Protein AF-A0A0B6Y7D9-F1 (afdb_monomer_lite)

pLDDT: mean 72.59, std 17.46, range [40.03, 95.81]

InterPro domains:
  IPR001134 Netrin domain [PS50189] (32-95)
  IPR008993 Tissue inhibitor of metalloproteinases-like, OB-fold [G3DSA:2.40.50.120] (27-95)
  IPR008993 Tissue inhibitor of 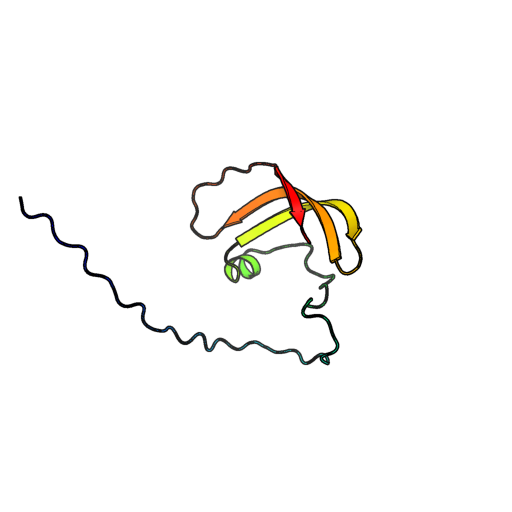metalloproteinases-like, OB-fold [SSF50242] (31-94)
  IPR018933 Netrin module, non-TIMP type [PF01759] (45-92)

Organism: NCBI:txid1028688

Structure (mmCIF, N/CA/C/O backbone):
data_AF-A0A0B6Y7D9-F1
#
_entry.id   AF-A0A0B6Y7D9-F1
#
loop_
_atom_site.group_PDB
_atom_site.id
_atom_site.type_symbol
_atom_site.label_atom_id
_atom_site.label_alt_id
_atom_site.label_comp_id
_atom_site.label_asym_id
_atom_site.label_entity_id
_atom_site.label_seq_id
_atom_site.pdbx_PDB_ins_code
_atom_site.Cartn_x
_atom_sit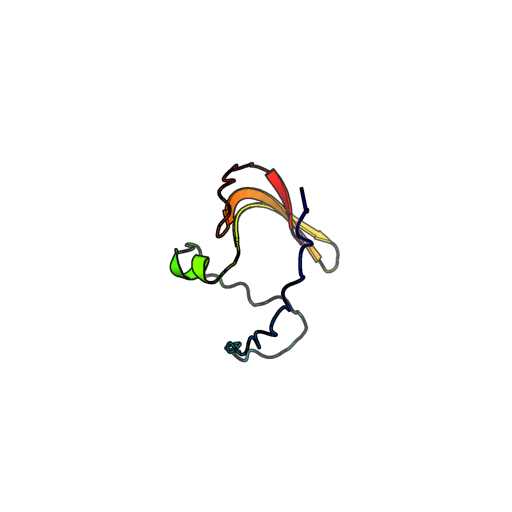e.Cartn_y
_atom_site.Cartn_z
_atom_site.occupancy
_atom_site.B_iso_or_equiv
_atom_site.auth_seq_id
_atom_site.auth_comp_id
_atom_site.auth_asym_id
_atom_site.auth_atom_id
_atom_site.pdbx_PDB_model_num
ATOM 1 N N . SER A 1 1 ? 3.458 -9.802 48.789 1.00 48.25 1 SER A N 1
ATOM 2 C CA . SER A 1 1 ? 2.374 -9.868 47.790 1.00 48.25 1 SER A CA 1
ATOM 3 C C . SER A 1 1 ? 2.688 -10.962 46.789 1.00 48.25 1 SER A C 1
ATOM 5 O O . SER A 1 1 ? 3.764 -10.886 46.205 1.00 48.25 1 SER A O 1
ATOM 7 N N . PRO A 1 2 ? 1.852 -11.999 46.621 1.00 59.59 2 PRO A N 1
ATOM 8 C CA . PRO A 1 2 ? 2.137 -13.064 45.666 1.00 59.59 2 PRO A CA 1
ATOM 9 C C . PRO A 1 2 ? 1.805 -12.576 44.255 1.00 59.59 2 PRO A C 1
ATOM 11 O O . PRO A 1 2 ? 0.662 -12.226 43.969 1.00 59.59 2 PRO A O 1
ATOM 14 N N . ILE A 1 3 ? 2.813 -12.523 43.387 1.00 56.91 3 ILE A N 1
ATOM 15 C CA . ILE A 1 3 ? 2.632 -12.302 41.950 1.00 56.91 3 ILE A CA 1
ATOM 16 C C . ILE A 1 3 ? 2.119 -13.619 41.365 1.00 56.91 3 ILE A C 1
ATOM 18 O O . ILE A 1 3 ? 2.778 -14.649 41.502 1.00 56.91 3 ILE A O 1
ATOM 22 N N . ALA A 1 4 ? 0.936 -13.602 40.753 1.00 59.62 4 ALA A N 1
ATOM 23 C CA . ALA A 1 4 ? 0.376 -14.792 40.125 1.00 59.62 4 ALA A CA 1
ATOM 24 C C . ALA A 1 4 ? 1.170 -15.137 38.848 1.00 59.62 4 ALA A C 1
ATOM 26 O O . ALA A 1 4 ? 1.364 -14.256 38.005 1.00 59.62 4 ALA A O 1
ATOM 27 N N . PRO A 1 5 ? 1.637 -16.386 38.678 1.00 68.19 5 PRO A N 1
ATOM 28 C CA . PRO A 1 5 ? 2.348 -16.793 37.475 1.00 68.19 5 PRO A CA 1
ATOM 29 C C . PRO A 1 5 ? 1.380 -16.884 36.290 1.00 68.19 5 PRO A C 1
ATOM 31 O O . PRO A 1 5 ? 0.290 -17.447 36.396 1.00 68.19 5 PRO A O 1
ATOM 34 N N . CYS A 1 6 ? 1.786 -16.339 35.144 1.00 70.19 6 CYS A N 1
ATOM 35 C CA . CYS A 1 6 ? 1.011 -16.432 33.913 1.00 70.19 6 CYS A CA 1
ATOM 36 C C . CYS A 1 6 ? 0.978 -17.891 33.433 1.00 70.19 6 CYS A C 1
ATOM 38 O O . CYS A 1 6 ? 1.993 -18.421 32.983 1.00 70.19 6 CYS A O 1
ATOM 40 N N . ILE A 1 7 ? -0.187 -18.535 33.509 1.00 70.38 7 ILE A N 1
ATOM 41 C CA . ILE A 1 7 ? -0.420 -19.843 32.889 1.00 70.38 7 ILE A CA 1
ATOM 42 C C . ILE A 1 7 ? -0.696 -19.654 31.395 1.00 70.38 7 ILE A C 1
ATOM 44 O O . ILE A 1 7 ? -1.499 -18.815 30.987 1.00 70.38 7 ILE A O 1
ATOM 48 N N . GLN A 1 8 ? -0.012 -20.448 30.574 1.00 55.88 8 GLN A N 1
ATOM 49 C CA . GLN A 1 8 ? -0.139 -20.433 29.124 1.00 55.88 8 GLN A CA 1
ATOM 50 C C . GLN A 1 8 ? -1.438 -21.134 28.702 1.00 55.88 8 GLN A C 1
ATOM 52 O O . GLN A 1 8 ? -1.637 -22.315 28.982 1.00 55.88 8 GLN A O 1
ATOM 57 N N . VAL A 1 9 ? -2.326 -20.409 28.020 1.00 67.81 9 VAL A N 1
ATOM 58 C CA . VAL A 1 9 ? -3.571 -20.977 27.484 1.00 67.81 9 VAL A CA 1
ATOM 59 C C . VAL A 1 9 ? -3.233 -21.842 26.260 1.00 67.81 9 VAL A C 1
ATOM 61 O O . VAL A 1 9 ? -2.600 -21.334 25.326 1.00 67.81 9 VAL A O 1
ATOM 64 N N . PRO A 1 10 ? -3.630 -23.127 26.217 1.00 58.03 10 PRO A N 1
ATOM 65 C CA . PRO A 1 10 ? -3.404 -23.962 25.047 1.00 58.03 10 PRO A CA 1
ATOM 66 C C . PRO A 1 10 ? -4.215 -23.424 23.864 1.00 58.03 10 PRO A C 1
ATOM 68 O O . PRO A 1 10 ? -5.433 -23.259 23.943 1.00 58.03 10 PRO A O 1
ATOM 71 N N . LYS A 1 11 ? -3.525 -23.143 22.754 1.00 56.44 11 LYS A N 1
ATOM 72 C CA . LYS A 1 11 ? -4.148 -22.804 21.472 1.00 56.44 11 LYS A CA 1
ATOM 73 C C . LYS A 1 11 ? -4.866 -24.054 20.973 1.00 56.44 11 LYS A C 1
ATOM 75 O O . LYS A 1 11 ? -4.230 -24.948 20.421 1.00 56.44 11 LYS A O 1
ATOM 80 N N . SER A 1 12 ? -6.170 -24.144 21.209 1.00 50.38 12 SER A N 1
ATOM 81 C CA . SER A 1 12 ? -6.990 -25.165 20.571 1.00 50.38 12 SER A CA 1
ATOM 82 C C . SER A 1 12 ? -6.829 -25.026 19.059 1.00 50.38 12 SER A C 1
ATOM 84 O O . SER A 1 12 ? -6.961 -23.935 18.501 1.00 50.38 12 SER A O 1
ATOM 86 N N . ALA A 1 13 ? -6.482 -26.135 18.409 1.00 55.66 13 ALA A N 1
ATOM 87 C CA . ALA A 1 13 ? -6.482 -26.254 16.965 1.00 55.66 13 ALA A CA 1
ATOM 88 C C . ALA A 1 13 ? -7.913 -26.004 16.475 1.00 55.66 13 ALA A C 1
ATOM 90 O O . ALA A 1 13 ? -8.746 -26.907 16.442 1.00 55.66 13 ALA A O 1
ATOM 91 N N . LEU A 1 14 ? -8.223 -24.752 16.143 1.00 50.19 14 LEU A N 1
ATOM 92 C CA . LEU A 1 14 ? -9.364 -24.440 15.306 1.00 50.19 14 LEU A CA 1
ATOM 93 C C . LEU A 1 14 ? -8.989 -24.911 13.910 1.00 50.19 14 LEU A C 1
ATOM 95 O O . LEU A 1 14 ? -8.337 -24.211 13.140 1.00 50.19 14 LEU A O 1
ATOM 99 N N . THR A 1 15 ? -9.360 -26.157 13.647 1.00 49.47 15 THR A N 1
ATOM 100 C CA . THR A 1 15 ? -9.504 -26.753 12.330 1.00 49.47 15 THR A CA 1
ATOM 101 C C . THR A 1 15 ? -10.264 -25.766 11.448 1.00 49.47 15 THR A C 1
ATOM 103 O O . THR A 1 15 ? -11.489 -25.665 11.518 1.00 49.47 15 THR A O 1
ATOM 106 N N . ASP A 1 16 ? -9.537 -24.985 10.651 1.00 45.94 16 ASP A N 1
ATOM 107 C CA . ASP A 1 16 ? -10.124 -24.061 9.687 1.00 45.94 16 ASP A CA 1
ATOM 108 C C . ASP A 1 16 ? -10.539 -24.849 8.441 1.00 45.94 16 ASP A C 1
ATOM 110 O O . ASP A 1 16 ? -9.959 -24.766 7.362 1.00 45.94 16 ASP A O 1
ATOM 114 N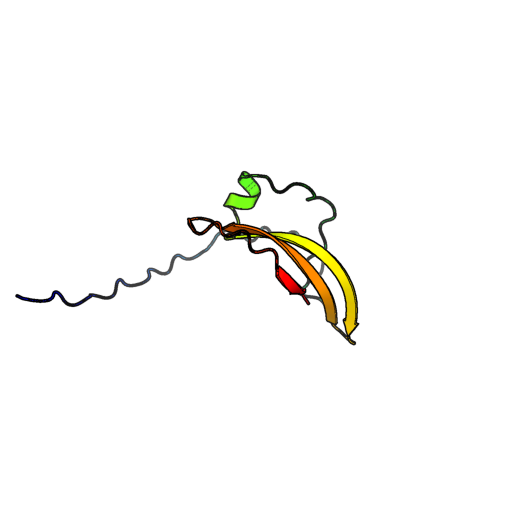 N . SER A 1 17 ? -11.557 -25.690 8.607 1.00 51.91 17 SER A N 1
ATOM 115 C CA . SER A 1 17 ? -12.293 -26.298 7.507 1.00 51.91 17 SER A CA 1
ATOM 116 C C . SER A 1 17 ? -13.377 -25.324 7.042 1.00 51.91 17 SER A C 1
ATOM 118 O O . SER A 1 17 ? -14.573 -25.606 7.120 1.00 51.91 17 SER A O 1
ATOM 120 N N . ARG A 1 18 ? -12.972 -24.140 6.572 1.00 46.84 18 ARG A N 1
ATOM 121 C CA . ARG A 1 18 ? -13.848 -23.224 5.832 1.00 46.84 18 ARG A CA 1
ATOM 122 C C . ARG A 1 18 ? -13.436 -23.197 4.370 1.00 46.84 18 ARG A C 1
ATOM 124 O O . ARG A 1 18 ? -12.773 -22.285 3.898 1.00 46.84 18 ARG A O 1
ATOM 131 N N . SER A 1 19 ? -13.870 -24.256 3.685 1.00 44.47 19 SER A N 1
ATOM 132 C CA . SER A 1 19 ? -14.242 -24.308 2.268 1.00 44.47 19 SER A CA 1
ATOM 133 C C . SER A 1 19 ? -13.586 -23.236 1.393 1.00 44.47 19 SER A C 1
ATOM 135 O O . SER A 1 19 ? -14.190 -22.211 1.065 1.00 44.47 19 SER A O 1
ATOM 137 N N . ARG A 1 20 ? -12.356 -23.527 0.960 1.00 45.34 20 ARG A N 1
ATOM 138 C CA . ARG A 1 20 ? -11.765 -22.964 -0.252 1.00 45.34 20 ARG A CA 1
ATOM 139 C C . ARG A 1 20 ? -12.723 -23.305 -1.394 1.00 45.34 20 ARG A C 1
ATOM 141 O O . ARG A 1 20 ? -12.723 -24.425 -1.890 1.00 45.34 20 ARG A O 1
ATOM 148 N N . GLN A 1 21 ? -13.607 -22.375 -1.751 1.00 42.81 21 GLN A N 1
ATOM 149 C CA . GLN A 1 21 ? -14.454 -22.510 -2.930 1.00 42.81 21 GLN A CA 1
ATOM 150 C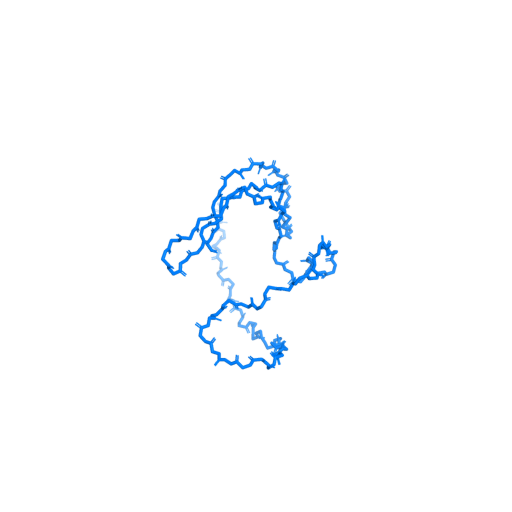 C . GLN A 1 21 ? -13.533 -22.330 -4.140 1.00 42.81 21 GLN A C 1
ATOM 152 O O . GLN A 1 21 ? -13.296 -21.226 -4.624 1.00 42.81 21 GLN A O 1
ATOM 157 N N . GLN A 1 22 ? -12.903 -23.442 -4.506 1.00 40.53 22 GLN A N 1
ATOM 158 C CA . GLN A 1 22 ? -12.017 -23.616 -5.638 1.00 40.53 22 GLN A CA 1
ATOM 159 C C . GLN A 1 22 ? -12.877 -23.510 -6.895 1.00 40.53 22 GLN A C 1
ATOM 161 O O . GLN A 1 22 ? -13.529 -24.465 -7.307 1.00 40.53 22 GLN A O 1
ATOM 166 N N . THR A 1 23 ? -12.934 -22.322 -7.491 1.00 40.03 23 THR A N 1
ATOM 167 C CA . THR A 1 23 ? -13.270 -22.219 -8.910 1.00 40.03 23 THR A CA 1
ATOM 168 C C . THR A 1 23 ? -12.082 -22.788 -9.665 1.00 40.03 23 THR A C 1
ATOM 170 O O . THR A 1 23 ? -11.042 -22.137 -9.749 1.00 40.03 23 THR A O 1
ATOM 173 N N . GLN A 1 24 ? -12.230 -24.034 -10.113 1.00 44.19 24 GLN A N 1
ATOM 174 C CA . GLN A 1 24 ? -11.310 -24.717 -11.012 1.00 44.19 24 GLN A CA 1
ATOM 175 C C . GLN A 1 24 ? -11.093 -23.842 -12.253 1.00 44.19 24 GLN A C 1
ATOM 177 O O . GLN A 1 24 ? -12.003 -23.635 -13.053 1.00 44.19 24 GLN A O 1
ATOM 182 N N . GLY A 1 25 ? -9.896 -23.280 -12.354 1.00 42.28 25 GLY A N 1
ATOM 183 C CA . GLY A 1 25 ? -9.291 -22.791 -13.581 1.00 42.28 25 GLY A CA 1
ATOM 184 C C . GLY A 1 25 ? -7.903 -23.408 -13.601 1.00 42.28 25 GLY A C 1
ATOM 185 O O . GLY A 1 25 ? -7.201 -23.311 -12.597 1.00 42.28 25 GLY A O 1
ATOM 186 N N . GLU A 1 26 ? -7.602 -24.131 -14.672 1.00 41.16 26 GLU A N 1
ATOM 187 C CA . GLU A 1 26 ? -6.436 -24.994 -14.842 1.00 41.16 26 GLU A CA 1
ATOM 188 C C . GLU A 1 26 ? -5.114 -24.399 -14.355 1.00 41.16 26 GLU A C 1
ATOM 190 O O . GLU A 1 26 ? -4.794 -23.225 -14.537 1.00 41.16 26 GLU A O 1
ATOM 195 N N . GLU A 1 27 ? -4.350 -25.288 -13.737 1.00 55.41 27 GLU A N 1
ATOM 196 C CA . GLU A 1 27 ? -3.048 -25.068 -13.147 1.00 55.41 27 GLU A CA 1
ATOM 197 C C . GLU A 1 27 ? -1.994 -25.064 -14.258 1.00 55.41 27 GLU A C 1
ATOM 199 O O . GLU A 1 27 ? -1.539 -26.111 -14.711 1.00 55.41 27 GLU A O 1
ATOM 204 N N . THR A 1 28 ? -1.574 -23.875 -14.682 1.00 48.50 28 THR A N 1
ATOM 205 C CA . THR A 1 28 ? -0.268 -23.689 -15.318 1.00 48.50 28 THR A CA 1
ATOM 206 C C . THR A 1 28 ? 0.411 -22.462 -14.723 1.00 48.50 28 THR A C 1
ATOM 208 O O . THR A 1 28 ? 0.087 -21.333 -15.071 1.00 48.50 28 THR A O 1
ATOM 211 N N . GLY A 1 29 ? 1.372 -22.705 -13.832 1.00 50.25 29 GLY A N 1
ATOM 212 C CA . GLY A 1 29 ? 2.638 -21.969 -13.828 1.00 50.25 29 GLY A CA 1
ATOM 213 C C . GLY A 1 29 ? 2.794 -20.706 -12.987 1.00 50.25 29 GLY A C 1
ATOM 214 O O . GLY A 1 29 ? 3.940 -20.341 -12.777 1.00 50.25 29 GLY A O 1
ATOM 215 N N . ASP A 1 30 ? 1.742 -20.089 -12.453 1.00 58.56 30 ASP A N 1
ATOM 216 C CA . ASP A 1 30 ? 1.889 -18.902 -11.598 1.00 58.56 30 ASP A CA 1
ATOM 217 C C . ASP A 1 30 ? 0.917 -18.978 -10.411 1.00 58.56 30 ASP A C 1
ATOM 219 O O . ASP A 1 30 ? -0.299 -18.952 -10.589 1.00 58.56 30 ASP A O 1
ATOM 223 N N . GLU A 1 31 ? 1.422 -19.011 -9.170 1.00 65.19 31 GLU A N 1
ATOM 224 C CA . GLU A 1 31 ? 0.592 -18.900 -7.948 1.00 65.19 31 GLU A CA 1
ATOM 225 C C . GLU A 1 31 ? -0.101 -17.523 -7.815 1.00 65.19 31 GLU A C 1
ATOM 227 O O . GLU A 1 31 ? -0.778 -17.226 -6.825 1.00 65.19 31 GLU A O 1
ATOM 232 N N . CYS A 1 32 ? 0.050 -16.655 -8.817 1.00 66.88 32 CYS A N 1
ATOM 233 C CA . CYS A 1 32 ? -0.636 -15.383 -8.902 1.00 66.88 32 CYS A CA 1
ATOM 234 C C . CYS A 1 32 ? -2.089 -15.604 -9.345 1.00 66.88 32 CYS A C 1
ATOM 236 O O . CYS A 1 32 ? -2.386 -15.929 -10.494 1.00 66.88 32 CYS A O 1
ATOM 238 N N . GLY A 1 33 ? -3.031 -15.414 -8.419 1.00 70.56 33 GLY A N 1
ATOM 239 C CA . GLY A 1 33 ? -4.456 -15.481 -8.736 1.00 70.56 33 GLY A CA 1
ATOM 240 C C . GLY A 1 33 ? -4.858 -14.471 -9.821 1.00 70.56 33 GLY A C 1
ATOM 241 O O . GLY A 1 33 ? -4.315 -13.371 -9.908 1.00 70.56 33 GLY A O 1
ATOM 242 N N . ALA A 1 34 ? -5.865 -14.814 -10.631 1.00 72.75 34 ALA A N 1
ATOM 243 C CA . ALA A 1 34 ? -6.336 -13.943 -11.706 1.00 72.75 34 ALA A CA 1
ATOM 244 C C . ALA A 1 34 ? -6.694 -12.533 -11.195 1.00 72.75 34 ALA A C 1
ATOM 246 O O . ALA A 1 34 ? -7.495 -12.372 -10.267 1.00 72.75 34 ALA A O 1
ATOM 247 N N . CYS A 1 35 ? -6.150 -11.498 -11.847 1.00 71.00 35 CYS A N 1
ATOM 248 C CA . CYS A 1 35 ? -6.472 -10.108 -11.534 1.00 71.00 35 CYS A CA 1
ATOM 249 C C . CYS A 1 35 ? -7.962 -9.839 -11.801 1.00 71.00 35 CYS A C 1
ATOM 251 O O . CYS A 1 35 ? -8.408 -9.646 -12.939 1.00 71.00 35 CYS A O 1
ATOM 253 N N . GLN A 1 36 ? -8.769 -9.838 -10.738 1.00 71.31 36 GLN A N 1
ATOM 254 C CA . GLN A 1 36 ? -10.202 -9.606 -10.854 1.00 71.31 36 GLN A CA 1
ATOM 255 C C . GLN A 1 36 ? -10.465 -8.127 -11.161 1.00 71.31 36 GLN A C 1
ATOM 257 O O . GLN A 1 36 ? -10.537 -7.291 -10.262 1.00 71.31 36 GLN A O 1
ATOM 262 N N . LYS A 1 37 ? -10.707 -7.808 -12.441 1.00 62.75 37 LYS A N 1
ATOM 263 C CA . LYS A 1 37 ? -11.039 -6.460 -12.964 1.00 62.75 37 LYS A CA 1
ATOM 264 C C . LYS A 1 37 ? -12.208 -5.732 -12.255 1.00 62.75 37 LYS A C 1
ATOM 266 O O . LYS A 1 37 ? -12.509 -4.592 -12.603 1.00 62.75 37 LYS A O 1
ATOM 271 N N . ARG A 1 38 ? -12.913 -6.350 -11.296 1.00 57.38 38 ARG A N 1
ATOM 272 C CA . ARG A 1 38 ? -14.249 -5.934 -10.821 1.00 57.38 38 ARG A CA 1
ATOM 273 C C . ARG A 1 38 ? -14.391 -5.548 -9.345 1.00 57.38 38 ARG A C 1
ATOM 275 O O . ARG A 1 38 ? -15.507 -5.583 -8.827 1.00 57.38 38 ARG A O 1
ATOM 282 N N . VAL A 1 39 ? -13.352 -5.085 -8.650 1.00 60.25 39 VAL A N 1
ATOM 283 C CA . VAL A 1 39 ? -13.563 -4.520 -7.298 1.00 60.25 39 VAL A CA 1
ATOM 284 C C . VAL A 1 39 ? -12.933 -3.142 -7.139 1.00 60.25 39 VAL A C 1
ATOM 286 O O . VAL A 1 39 ? -12.029 -2.941 -6.345 1.00 60.25 39 VAL A O 1
ATOM 289 N N . ARG A 1 40 ? -13.481 -2.148 -7.852 1.00 61.34 40 ARG A N 1
ATOM 290 C CA . ARG A 1 40 ? -13.178 -0.727 -7.585 1.00 61.34 40 ARG A CA 1
ATOM 291 C C . ARG A 1 40 ? -13.729 -0.238 -6.237 1.00 61.34 40 ARG A C 1
ATOM 293 O O . ARG A 1 40 ? -13.299 0.796 -5.746 1.00 61.34 40 ARG A O 1
ATOM 300 N N . LYS A 1 41 ? -14.698 -0.952 -5.650 1.00 70.38 41 LYS A N 1
ATOM 301 C CA . LYS A 1 41 ? -15.316 -0.610 -4.361 1.00 70.38 41 LYS A CA 1
ATOM 302 C C . LYS A 1 41 ? -15.184 -1.765 -3.372 1.00 70.38 41 LYS A C 1
ATOM 304 O O . LYS A 1 41 ? -15.821 -2.809 -3.535 1.00 70.38 41 LYS A O 1
ATOM 309 N N . LEU A 1 42 ? -14.380 -1.552 -2.335 1.00 78.88 42 LEU A N 1
ATOM 310 C CA . LEU A 1 42 ? -14.371 -2.369 -1.128 1.00 78.88 42 LEU A CA 1
ATOM 311 C C . LEU A 1 42 ? -15.599 -1.987 -0.290 1.00 78.88 42 LEU A C 1
ATOM 313 O O . LEU A 1 42 ? -15.734 -0.837 0.115 1.00 78.88 42 LEU A O 1
ATOM 317 N N . ASN A 1 43 ? -16.519 -2.926 -0.067 1.00 83.56 43 ASN A N 1
ATOM 318 C CA . ASN A 1 43 ? -17.635 -2.722 0.859 1.00 83.56 43 ASN A CA 1
ATOM 319 C C . ASN A 1 43 ? -17.293 -3.310 2.237 1.00 83.56 43 ASN A C 1
ATOM 321 O O . ASN A 1 43 ? -16.354 -4.100 2.365 1.00 83.56 43 ASN A O 1
ATOM 325 N N . LEU A 1 44 ? -18.083 -2.955 3.256 1.00 82.81 44 LEU A N 1
ATOM 326 C CA . LEU A 1 44 ? -17.853 -3.426 4.621 1.00 82.81 44 LEU A CA 1
ATOM 327 C C . LEU A 1 44 ? -17.902 -4.960 4.710 1.00 82.81 44 LEU A C 1
ATOM 329 O O . LEU A 1 44 ? -17.015 -5.557 5.300 1.00 82.81 44 LEU A O 1
ATOM 333 N N . ASN A 1 45 ? -18.849 -5.614 4.029 1.00 84.94 45 ASN A N 1
ATOM 334 C CA . ASN A 1 45 ? -18.964 -7.079 4.036 1.00 84.94 45 ASN A CA 1
ATOM 335 C C . ASN A 1 45 ? -17.727 -7.798 3.470 1.00 84.94 45 ASN A C 1
ATOM 337 O O . ASN A 1 45 ? -17.340 -8.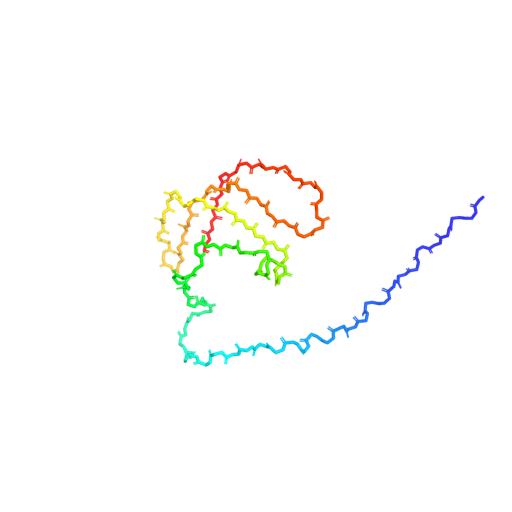846 3.982 1.00 84.94 45 ASN A O 1
ATOM 341 N N . LYS A 1 46 ? -17.103 -7.258 2.417 1.00 83.44 46 LYS A N 1
ATOM 342 C CA . LYS A 1 46 ? -15.854 -7.782 1.845 1.00 83.44 46 LYS A CA 1
ATOM 343 C C . LYS A 1 46 ? -14.685 -7.520 2.783 1.00 83.44 46 LYS A C 1
ATOM 345 O O . LYS A 1 46 ? -13.870 -8.416 2.971 1.00 83.44 46 LYS A O 1
ATOM 350 N N . PHE A 1 47 ? -14.627 -6.328 3.376 1.00 84.44 47 PHE A N 1
ATOM 351 C CA . PHE A 1 47 ? -13.595 -5.974 4.343 1.00 84.44 47 PHE A CA 1
ATOM 352 C C . PHE A 1 47 ? -13.661 -6.847 5.602 1.00 84.44 47 PHE A C 1
ATOM 354 O O . PHE A 1 47 ? -12.639 -7.365 6.018 1.00 84.44 47 PHE A O 1
ATOM 361 N N . CYS A 1 48 ? -14.849 -7.123 6.150 1.00 82.69 48 CYS A N 1
ATOM 362 C CA . CYS A 1 48 ? -15.021 -7.965 7.341 1.00 82.69 48 CYS A CA 1
ATOM 363 C C . CYS A 1 48 ? -14.551 -9.419 7.163 1.00 82.69 48 CYS A C 1
ATOM 365 O O . CYS A 1 48 ? -14.366 -10.117 8.158 1.00 82.69 48 CYS A O 1
ATOM 367 N N . ARG A 1 49 ? -14.382 -9.882 5.918 1.00 85.75 49 ARG A N 1
ATOM 368 C CA . ARG A 1 49 ? -13.821 -11.201 5.583 1.00 85.75 49 ARG A CA 1
ATOM 369 C C . ARG A 1 49 ? -12.293 -11.181 5.422 1.00 85.75 49 ARG A C 1
ATOM 371 O O . ARG A 1 49 ? -11.726 -12.192 5.023 1.00 85.75 49 ARG A O 1
ATOM 378 N N . ARG A 1 50 ? -11.642 -10.040 5.653 1.00 85.31 50 ARG A N 1
ATOM 379 C CA . ARG A 1 50 ? -10.192 -9.833 5.557 1.00 85.31 50 ARG A CA 1
ATOM 380 C C . ARG A 1 50 ? -9.683 -9.241 6.871 1.00 85.31 50 ARG A C 1
ATOM 382 O O . ARG A 1 50 ? -10.432 -8.575 7.583 1.00 85.31 50 ARG A O 1
ATOM 389 N N . ASP A 1 51 ? -8.409 -9.453 7.171 1.00 83.75 51 ASP A N 1
ATOM 390 C CA . ASP A 1 51 ? -7.793 -8.907 8.388 1.00 83.75 51 ASP A CA 1
ATOM 391 C C . ASP A 1 51 ? -7.409 -7.429 8.227 1.00 83.75 51 ASP A C 1
ATOM 393 O O . ASP A 1 51 ? -7.481 -6.637 9.171 1.00 83.75 51 ASP A O 1
ATOM 397 N N . TYR A 1 52 ? -7.058 -7.038 7.000 1.00 86.38 52 TYR A N 1
ATOM 398 C CA . TYR A 1 52 ? -6.675 -5.680 6.642 1.00 86.38 52 TYR A CA 1
ATOM 399 C C . TYR A 1 52 ? -7.055 -5.344 5.194 1.00 86.38 52 TYR A C 1
ATOM 401 O O . TYR A 1 52 ? -7.297 -6.217 4.359 1.00 86.38 52 TYR A O 1
ATOM 409 N N . ALA A 1 53 ? -7.102 -4.049 4.898 1.00 87.38 53 ALA A N 1
ATOM 410 C CA . ALA A 1 53 ? -7.200 -3.500 3.558 1.00 87.38 53 ALA A CA 1
ATOM 411 C C . ALA A 1 53 ? -6.386 -2.211 3.474 1.00 87.38 53 ALA A C 1
ATOM 413 O O . ALA A 1 53 ? -6.337 -1.426 4.419 1.00 87.38 53 ALA A O 1
ATOM 414 N N . VAL A 1 54 ? -5.767 -1.981 2.325 1.00 87.38 54 VAL A N 1
ATOM 415 C CA . VAL A 1 54 ? -4.959 -0.792 2.058 1.00 87.38 54 VAL A CA 1
ATOM 416 C C . VAL A 1 54 ? -5.452 -0.136 0.779 1.00 87.38 54 VAL A C 1
ATOM 418 O O . VAL A 1 54 ? -5.697 -0.802 -0.226 1.00 87.38 54 VAL A O 1
ATOM 421 N N . GLN A 1 55 ? -5.642 1.177 0.833 1.00 88.06 55 GLN A N 1
ATOM 422 C CA . GLN A 1 55 ? -5.873 1.990 -0.347 1.00 88.06 55 GLN A CA 1
ATOM 423 C C . GLN A 1 55 ? -4.521 2.473 -0.850 1.00 88.06 55 GLN A C 1
ATOM 425 O O . GLN A 1 55 ? -3.791 3.149 -0.125 1.00 88.06 55 GLN A O 1
ATOM 430 N N . ILE A 1 56 ? -4.202 2.116 -2.088 1.00 90.94 56 ILE A N 1
ATOM 431 C CA . ILE A 1 56 ? -2.892 2.336 -2.684 1.00 90.94 56 ILE A CA 1
ATOM 432 C C . ILE A 1 56 ? -3.062 3.062 -4.021 1.00 90.94 56 ILE A C 1
ATOM 434 O O . ILE A 1 56 ? -3.977 2.755 -4.787 1.00 90.94 56 ILE A O 1
ATOM 438 N N . GLN A 1 57 ? -2.165 4.001 -4.301 1.00 92.00 57 GLN A N 1
ATOM 439 C CA . GLN A 1 57 ? -1.972 4.603 -5.614 1.00 92.00 57 GLN A CA 1
ATOM 440 C C . GLN A 1 57 ? -0.684 4.053 -6.232 1.00 92.00 57 GLN A C 1
ATOM 442 O O . GLN A 1 57 ? 0.370 4.118 -5.607 1.00 92.00 57 GLN A O 1
ATOM 447 N N . VAL A 1 58 ? -0.762 3.514 -7.448 1.00 93.31 58 VAL A N 1
ATOM 448 C CA . VAL A 1 58 ? 0.425 3.060 -8.190 1.00 93.31 58 VAL A CA 1
ATOM 449 C C . VAL A 1 58 ? 1.113 4.269 -8.820 1.00 93.31 58 VAL A C 1
ATOM 451 O O . VAL A 1 58 ? 0.447 5.081 -9.462 1.00 93.31 58 VAL A O 1
ATOM 454 N N . VAL A 1 59 ? 2.425 4.377 -8.619 1.00 95.62 59 VAL A N 1
ATOM 455 C CA . VAL A 1 59 ? 3.278 5.472 -9.102 1.00 95.62 59 VAL A CA 1
ATOM 456 C C . VAL A 1 59 ? 4.108 5.017 -10.299 1.00 95.62 59 VAL A C 1
ATOM 458 O O . VAL A 1 59 ? 4.043 5.642 -11.354 1.00 95.62 59 VAL A O 1
ATOM 461 N N . SER A 1 60 ? 4.843 3.909 -10.164 1.00 95.06 60 SER A N 1
ATOM 462 C CA . SER A 1 60 ? 5.645 3.327 -11.246 1.00 95.06 60 SER A CA 1
ATOM 463 C C . SER A 1 60 ? 5.496 1.808 -11.306 1.00 95.06 60 SER A C 1
ATOM 465 O O . SER A 1 60 ? 5.022 1.170 -10.362 1.00 95.06 60 SER A O 1
ATOM 467 N N . ARG A 1 61 ? 5.881 1.241 -12.451 1.00 95.31 61 ARG A N 1
ATOM 468 C CA . ARG A 1 61 ? 5.975 -0.196 -12.695 1.00 95.31 61 ARG A CA 1
ATOM 469 C C . ARG A 1 61 ? 7.304 -0.473 -13.386 1.00 95.31 61 ARG A C 1
ATOM 471 O O . ARG A 1 61 ? 7.550 0.066 -14.463 1.00 95.31 61 ARG A O 1
ATOM 478 N N . GLU A 1 62 ? 8.099 -1.347 -12.800 1.00 95.81 62 GLU A N 1
ATOM 479 C CA . GLU A 1 62 ? 9.399 -1.792 -13.294 1.00 95.81 62 GLU A CA 1
ATOM 480 C C . GLU A 1 62 ? 9.348 -3.316 -13.450 1.00 95.81 62 GLU A C 1
ATOM 482 O O . GLU A 1 62 ? 8.831 -4.011 -12.579 1.00 95.81 62 GLU A O 1
ATOM 487 N N . ASN A 1 63 ? 9.809 -3.848 -14.584 1.00 94.19 63 ASN A N 1
ATOM 488 C CA . ASN A 1 63 ? 9.911 -5.298 -14.772 1.00 94.19 63 ASN A CA 1
ATOM 489 C C . ASN A 1 63 ? 11.365 -5.697 -14.493 1.00 94.19 63 ASN A C 1
ATOM 491 O O . ASN A 1 63 ? 12.263 -5.247 -15.204 1.00 94.19 63 ASN A O 1
ATOM 495 N N . GLU A 1 64 ? 11.575 -6.510 -13.464 1.00 91.06 64 GLU A N 1
ATOM 496 C CA . GLU A 1 64 ? 12.870 -7.058 -13.066 1.00 91.06 64 GLU A CA 1
ATOM 497 C C . GLU A 1 64 ? 12.862 -8.563 -13.358 1.00 91.06 64 GLU A C 1
ATOM 499 O O . GLU A 1 64 ? 12.412 -9.368 -12.543 1.00 91.06 64 GLU A O 1
ATOM 504 N N . ASP A 1 65 ? 13.321 -8.933 -14.556 1.00 87.38 65 ASP A N 1
ATOM 505 C CA . ASP A 1 65 ? 13.368 -10.303 -15.080 1.00 87.38 65 ASP A CA 1
ATOM 506 C C . ASP A 1 65 ? 12.035 -11.065 -14.966 1.00 87.38 65 ASP A C 1
ATOM 508 O O . ASP A 1 65 ? 11.199 -11.020 -15.869 1.00 87.38 65 ASP A O 1
ATOM 512 N N . THR A 1 66 ? 11.844 -11.776 -13.854 1.00 89.00 66 THR A N 1
ATOM 513 C CA . THR A 1 66 ? 10.679 -12.624 -13.558 1.00 89.00 66 THR A CA 1
ATOM 514 C C . THR A 1 66 ? 9.651 -11.946 -12.652 1.00 89.00 66 THR A C 1
ATOM 516 O O . THR A 1 66 ? 8.527 -12.431 -12.541 1.00 89.00 66 THR A O 1
ATOM 519 N N . TRP A 1 67 ? 10.002 -10.813 -12.038 1.00 88.12 67 TRP A N 1
ATOM 520 C CA . TRP A 1 67 ? 9.162 -10.079 -11.097 1.00 88.12 67 TRP A CA 1
ATOM 521 C C . TRP A 1 67 ? 8.786 -8.700 -11.628 1.00 88.12 67 TRP A C 1
ATOM 523 O O . TRP A 1 67 ? 9.467 -8.106 -12.465 1.00 88.12 67 TRP A O 1
ATOM 533 N N . VAL A 1 68 ? 7.678 -8.164 -11.121 1.00 91.12 68 VAL A N 1
ATOM 534 C CA . VAL A 1 68 ? 7.226 -6.816 -11.460 1.00 91.12 68 VAL A CA 1
ATOM 535 C C . VAL A 1 68 ? 7.177 -5.987 -10.193 1.00 91.12 68 VAL A C 1
ATOM 537 O O . VAL A 1 68 ? 6.320 -6.180 -9.343 1.00 91.12 68 VAL A O 1
ATOM 540 N N . LYS A 1 69 ? 8.061 -5.004 -10.095 1.00 93.94 69 LYS A N 1
ATOM 541 C CA . LYS A 1 69 ? 8.093 -4.078 -8.976 1.00 93.94 69 LYS A CA 1
ATOM 542 C C . LYS A 1 69 ? 7.168 -2.898 -9.239 1.00 93.94 69 LYS A C 1
ATOM 544 O O . LYS A 1 69 ? 7.288 -2.191 -10.238 1.00 93.94 69 LYS A O 1
ATOM 549 N N . PHE A 1 70 ? 6.245 -2.655 -8.323 1.00 94.88 70 PHE A N 1
ATOM 550 C CA . PHE A 1 70 ? 5.374 -1.491 -8.319 1.00 94.88 70 PHE A CA 1
ATOM 551 C C . PHE A 1 70 ? 5.827 -0.518 -7.241 1.00 94.88 70 PHE A C 1
ATOM 553 O O . PHE A 1 70 ? 5.774 -0.844 -6.056 1.00 94.88 70 PHE A O 1
ATOM 560 N N . THR A 1 71 ? 6.190 0.700 -7.630 1.00 95.50 71 THR A N 1
ATOM 561 C CA . THR A 1 71 ? 6.317 1.798 -6.666 1.00 95.50 71 THR A CA 1
ATOM 562 C C . THR A 1 71 ? 4.929 2.326 -6.377 1.00 95.50 71 THR A C 1
ATOM 564 O O . THR A 1 71 ? 4.169 2.648 -7.297 1.00 95.50 71 THR A O 1
ATOM 567 N N . VAL A 1 72 ? 4.568 2.387 -5.102 1.00 95.44 72 VAL A N 1
ATOM 568 C CA . VAL A 1 72 ? 3.214 2.707 -4.681 1.00 95.44 72 VAL A CA 1
ATOM 569 C C . VAL A 1 72 ? 3.179 3.668 -3.500 1.00 95.44 72 VAL A C 1
ATOM 571 O O . VAL A 1 72 ? 4.025 3.645 -2.611 1.00 95.44 72 VAL A O 1
ATOM 574 N N . THR A 1 73 ? 2.135 4.487 -3.447 1.00 94.38 73 THR A N 1
ATOM 575 C CA . THR A 1 73 ? 1.834 5.345 -2.303 1.00 94.38 73 THR A CA 1
ATOM 576 C C . THR A 1 73 ? 0.636 4.788 -1.547 1.00 94.38 73 THR A C 1
ATOM 578 O O . THR A 1 73 ? -0.463 4.664 -2.093 1.00 94.38 73 THR A O 1
ATOM 581 N N . ILE A 1 74 ? 0.820 4.485 -0.265 1.00 91.06 74 ILE A N 1
ATOM 582 C CA . ILE A 1 74 ? -0.270 4.105 0.632 1.00 91.06 74 ILE A CA 1
ATOM 583 C C . ILE A 1 74 ? -1.063 5.370 0.962 1.00 91.06 74 ILE A C 1
ATOM 585 O O . ILE A 1 74 ? -0.555 6.287 1.601 1.00 91.06 74 ILE A O 1
ATOM 589 N N . MET A 1 75 ? -2.318 5.427 0.526 1.00 89.00 75 MET A N 1
ATOM 590 C CA . MET A 1 75 ? -3.227 6.534 0.829 1.00 89.00 75 MET A CA 1
ATOM 591 C C . MET A 1 75 ? -3.894 6.360 2.195 1.00 89.00 75 MET A C 1
ATOM 593 O O . MET A 1 75 ? -4.158 7.341 2.886 1.00 89.00 75 MET A O 1
ATOM 597 N N . GLY A 1 76 ? -4.168 5.114 2.581 1.00 86.00 76 GLY A N 1
ATOM 598 C CA . GLY A 1 76 ? -4.778 4.786 3.862 1.00 86.00 76 GLY A CA 1
ATOM 599 C C . GLY A 1 76 ? -4.811 3.285 4.117 1.00 86.00 76 GLY A C 1
ATOM 600 O O . GLY A 1 76 ? -4.808 2.480 3.186 1.00 86.00 76 GLY A O 1
ATOM 601 N N . SER A 1 77 ? -4.859 2.913 5.391 1.00 86.12 77 SER A N 1
ATOM 602 C CA . SER A 1 77 ? -4.985 1.534 5.851 1.00 86.12 77 SER A CA 1
ATOM 603 C C . SER A 1 77 ? -6.240 1.367 6.708 1.00 86.12 77 SER A C 1
ATOM 605 O O . SER A 1 77 ? -6.677 2.275 7.418 1.00 86.12 77 SER A O 1
ATOM 607 N N . TYR A 1 78 ? -6.839 0.187 6.613 1.00 83.69 78 TYR A N 1
ATOM 608 C CA . TYR A 1 78 ? -8.024 -0.226 7.346 1.00 83.69 78 TYR A CA 1
ATOM 609 C C . TYR A 1 78 ? -7.713 -1.583 7.968 1.00 83.69 78 TYR A C 1
ATOM 611 O O . TYR A 1 78 ? -7.407 -2.535 7.253 1.00 83.69 78 TYR A O 1
ATOM 619 N N . GLN A 1 79 ? -7.768 -1.679 9.292 1.00 83.81 79 GLN A N 1
ATOM 620 C CA . GLN A 1 79 ? -7.482 -2.911 10.027 1.00 83.81 79 GLN A CA 1
ATOM 621 C C . GLN A 1 79 ? -8.609 -3.202 11.012 1.00 83.81 79 GLN A C 1
ATOM 623 O O . GLN A 1 79 ? -9.229 -2.286 11.558 1.00 83.81 79 GLN A O 1
ATOM 628 N N . LYS A 1 80 ? -8.902 -4.484 11.223 1.00 80.38 80 LYS A N 1
ATOM 629 C CA . LYS A 1 80 ? -9.913 -4.911 12.190 1.00 80.38 80 LYS A CA 1
ATOM 630 C C . LYS A 1 80 ? -9.339 -4.832 13.609 1.00 80.38 80 LYS A C 1
ATOM 632 O O . LYS A 1 80 ? -8.370 -5.508 13.916 1.00 80.38 80 LYS A O 1
ATOM 637 N N . GLY A 1 81 ? -9.969 -4.052 14.489 1.00 74.25 81 GLY A N 1
ATOM 638 C CA . GLY A 1 81 ? -9.641 -4.028 15.923 1.00 74.25 81 GLY A CA 1
ATOM 639 C C . GLY A 1 81 ? -8.483 -3.113 16.337 1.00 74.25 81 GLY A C 1
ATOM 640 O O . GLY A 1 81 ? -8.260 -2.947 17.532 1.00 74.25 81 GLY A O 1
ATOM 641 N N . THR A 1 82 ? -7.791 -2.469 15.394 1.00 67.75 82 THR A N 1
ATOM 642 C CA . THR A 1 82 ? -6.747 -1.480 15.701 1.00 67.75 82 THR A CA 1
ATOM 643 C C . THR A 1 82 ? -7.364 -0.081 15.811 1.00 67.75 82 THR A C 1
ATOM 645 O O . THR A 1 82 ? -7.941 0.427 14.850 1.00 67.75 82 THR A O 1
ATOM 648 N N . LEU A 1 83 ? -7.257 0.548 16.988 1.00 59.12 83 LEU A N 1
ATOM 649 C CA . LEU A 1 83 ? -7.654 1.950 17.221 1.00 59.12 83 LEU A CA 1
ATOM 650 C C . LEU A 1 83 ? -6.620 2.952 16.690 1.00 59.12 83 LEU A C 1
ATOM 652 O O . LEU A 1 83 ? -6.947 4.124 16.503 1.00 59.12 83 LEU A O 1
ATOM 656 N N . ASP A 1 84 ? -5.389 2.497 16.438 1.00 58.06 84 ASP A N 1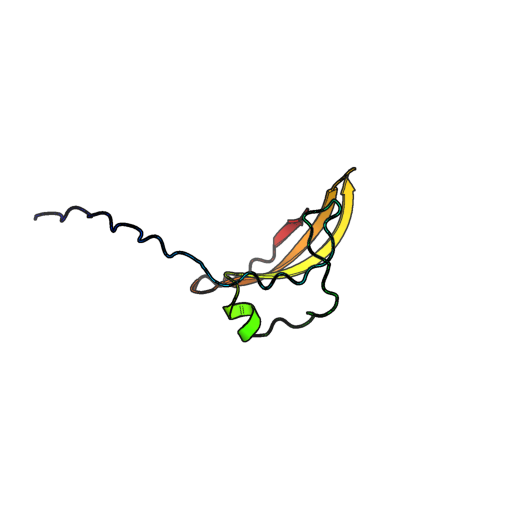
ATOM 657 C CA . ASP A 1 84 ? -4.341 3.330 15.865 1.00 58.06 84 ASP A CA 1
ATOM 658 C C . ASP A 1 84 ? -4.607 3.542 14.372 1.00 58.06 84 ASP A C 1
ATOM 660 O O . ASP A 1 84 ? -4.265 2.748 13.495 1.00 58.06 84 ASP A O 1
ATOM 664 N N . ARG A 1 85 ? -5.332 4.626 14.116 1.00 61.56 85 ARG A N 1
ATOM 665 C CA . ARG A 1 85 ? -5.821 5.053 12.811 1.00 61.56 85 ARG A CA 1
ATOM 666 C C . ARG A 1 85 ? -4.876 6.063 12.173 1.00 61.56 85 ARG A C 1
ATOM 668 O O . ARG A 1 85 ? -5.328 6.904 11.394 1.00 61.56 85 ARG A O 1
ATOM 675 N N . THR A 1 86 ? -3.591 6.041 12.534 1.00 56.84 86 THR A N 1
ATOM 676 C CA . THR A 1 86 ? -2.629 7.000 11.997 1.00 56.84 86 THR A CA 1
ATOM 677 C C . THR A 1 86 ? -2.457 6.737 10.501 1.00 56.84 86 THR A C 1
ATOM 679 O O . THR A 1 86 ? -1.708 5.856 10.082 1.00 56.84 86 THR A O 1
ATOM 682 N N . GLN A 1 87 ? -3.184 7.501 9.680 1.00 63.31 87 GLN A N 1
ATOM 683 C CA . GLN A 1 87 ? -3.083 7.487 8.224 1.00 63.31 87 GLN A CA 1
ATOM 684 C C . GLN A 1 87 ? -1.745 8.096 7.811 1.00 63.31 87 GLN A C 1
ATOM 686 O O . GLN A 1 87 ? -1.658 9.257 7.413 1.00 63.31 87 GLN A O 1
ATOM 691 N N . ARG A 1 88 ? -0.668 7.323 7.940 1.00 69.44 88 ARG A N 1
ATOM 692 C CA . ARG A 1 88 ? 0.620 7.721 7.388 1.00 69.44 88 ARG A CA 1
ATOM 693 C C . ARG A 1 88 ? 0.578 7.441 5.899 1.00 69.44 88 ARG A C 1
ATOM 695 O O . ARG A 1 88 ? 0.608 6.286 5.479 1.00 69.44 88 ARG A O 1
ATOM 702 N N . LYS A 1 89 ? 0.490 8.512 5.111 1.00 78.94 89 LYS A N 1
ATOM 703 C CA . LYS A 1 89 ? 0.867 8.434 3.705 1.00 78.94 89 LYS A CA 1
ATOM 704 C C . LYS A 1 89 ? 2.332 8.026 3.656 1.00 78.94 89 LYS A C 1
ATOM 706 O O . LYS A 1 89 ? 3.169 8.696 4.257 1.00 78.94 89 LYS A O 1
ATOM 711 N N . ALA A 1 90 ? 2.612 6.913 3.000 1.00 86.56 90 ALA A N 1
ATOM 712 C CA . ALA A 1 90 ? 3.953 6.365 2.888 1.00 86.56 90 ALA A CA 1
ATOM 713 C C . ALA A 1 90 ? 4.168 5.863 1.464 1.00 86.56 90 ALA A C 1
ATOM 715 O O . ALA A 1 90 ? 3.285 5.224 0.888 1.00 86.56 90 ALA A O 1
ATOM 716 N N . GLU A 1 91 ? 5.332 6.169 0.908 1.00 91.00 91 GLU A N 1
ATOM 717 C CA . GLU A 1 91 ? 5.797 5.593 -0.346 1.00 91.00 91 GLU A CA 1
ATOM 718 C C . GLU A 1 91 ? 6.529 4.282 -0.051 1.00 91.00 91 GLU A C 1
ATOM 720 O O . GLU A 1 91 ? 7.294 4.181 0.910 1.00 91.00 91 GLU A O 1
ATOM 725 N N . THR A 1 92 ? 6.229 3.247 -0.827 1.00 93.19 92 THR A N 1
ATOM 726 C CA . THR A 1 92 ? 6.790 1.906 -0.661 1.00 93.19 92 THR A CA 1
ATOM 727 C C . THR A 1 92 ? 6.767 1.154 -1.992 1.00 93.19 92 THR A C 1
ATOM 729 O O . THR A 1 92 ? 6.342 1.697 -3.011 1.00 93.19 92 THR A O 1
ATOM 732 N N . TYR A 1 93 ? 7.218 -0.096 -1.991 1.00 93.31 93 TYR A N 1
ATOM 733 C CA . TYR A 1 93 ? 7.220 -0.966 -3.159 1.00 93.31 93 TYR A CA 1
ATOM 734 C C . TYR A 1 93 ? 6.442 -2.257 -2.892 1.00 93.31 93 TYR A C 1
ATOM 736 O O . TYR A 1 93 ? 6.415 -2.768 -1.772 1.00 93.31 93 TYR A O 1
ATOM 744 N N . LEU A 1 94 ? 5.806 -2.776 -3.938 1.00 90.50 94 LEU A N 1
ATOM 745 C CA . LEU A 1 94 ? 5.181 -4.097 -3.989 1.00 90.50 94 LEU A CA 1
ATOM 746 C C . LEU A 1 94 ? 5.808 -4.893 -5.134 1.00 90.50 94 LEU A C 1
ATOM 748 O O . LEU A 1 94 ? 6.246 -4.294 -6.112 1.00 90.50 94 LEU A O 1
ATOM 752 N N . TRP A 1 95 ? 5.834 -6.212 -5.002 1.00 88.94 95 TRP A N 1
ATOM 753 C CA . TRP A 1 95 ? 6.290 -7.149 -6.030 1.00 88.94 95 TRP A CA 1
ATOM 754 C C . TRP A 1 95 ? 5.112 -7.973 -6.550 1.00 88.94 95 TRP A C 1
ATOM 756 O O . TRP A 1 95 ? 4.129 -8.113 -5.781 1.00 88.94 95 TRP A O 1
#

Foldseek 3Di:
DDDDDDDDDDDPPPPPPPDPVDPDDDDDDDPDPDDDPPPPDDDPVNCVVDQKDWDKDWDDWDDDPPDIKTWIWTQAMDGPPDPPRPRDTDIDIDD

Secondary structure (DSSP, 8-state):
-PPPP-PPPP------------------S-------TT-S---HHHHTTSSEEEEEEEEEEEEETTEEEEEEEEEEEEESS--------EEEEE-

Radius of gyration: 19.9 Å; chains: 1; bounding box: 32×35×63 Å

Sequence (95 aa):
SPIAPCIQVPKSALTDSRSRQQTQGEETGDECGACQKRVRKLNLNKFCRRDYAVQIQVVSRENEDTWVKFTVTIMGSYQKGTLDRTQRKAETYLW